Protein AF-A0A564FQS7-F1 (afdb_monomer)

Mean predicted aligned error: 6.63 Å

Structure (mmCIF, N/CA/C/O backbone):
data_AF-A0A564FQS7-F1
#
_entry.id   AF-A0A564FQS7-F1
#
loop_
_atom_site.group_PDB
_atom_site.id
_atom_site.type_symbol
_atom_site.label_atom_id
_atom_site.label_alt_id
_atom_site.label_comp_id
_atom_site.label_asym_id
_atom_si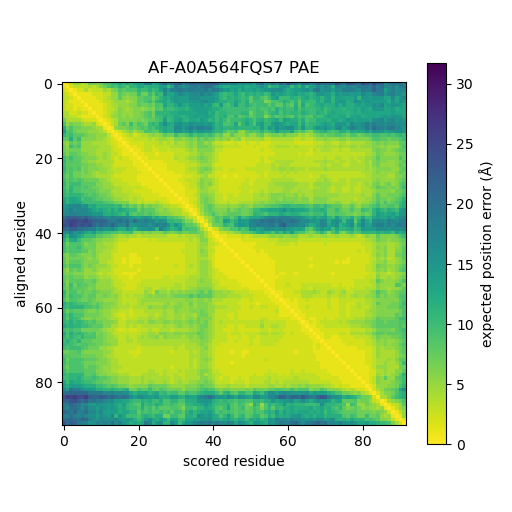te.label_entity_id
_atom_site.label_seq_id
_atom_site.pdbx_PDB_ins_code
_atom_site.Cartn_x
_atom_site.Cartn_y
_atom_site.Cartn_z
_atom_site.occupancy
_atom_site.B_iso_or_equiv
_atom_site.auth_seq_id
_atom_site.auth_comp_id
_atom_site.auth_asym_id
_atom_site.auth_atom_id
_atom_site.pdbx_PDB_model_num
ATOM 1 N N . MET A 1 1 ? -19.539 9.596 21.876 1.00 81.94 1 MET A N 1
ATOM 2 C CA . MET A 1 1 ? -20.512 8.715 21.192 1.00 81.94 1 MET A CA 1
ATOM 3 C C . MET A 1 1 ? -20.286 8.897 19.702 1.00 81.94 1 MET A C 1
ATOM 5 O O . MET A 1 1 ? -20.114 10.034 19.295 1.00 81.94 1 MET A O 1
ATOM 9 N N . TRP A 1 2 ? -20.196 7.816 18.933 1.00 82.94 2 TRP A N 1
ATOM 10 C CA . TRP A 1 2 ? -19.895 7.871 17.498 1.00 82.94 2 TRP A CA 1
ATOM 11 C C . TRP A 1 2 ? -21.043 8.528 16.713 1.00 82.94 2 TRP A C 1
ATOM 13 O O . TRP A 1 2 ? -22.182 8.060 16.808 1.00 82.94 2 TRP A O 1
ATOM 23 N N . THR A 1 3 ? -20.761 9.601 15.969 1.00 93.31 3 THR A N 1
ATOM 24 C CA . THR A 1 3 ? -21.769 10.407 15.254 1.00 93.31 3 THR A CA 1
ATOM 25 C C . THR A 1 3 ? -21.900 10.014 13.779 1.00 93.31 3 THR A C 1
ATOM 27 O O . THR A 1 3 ? -21.055 9.306 13.234 1.00 93.31 3 THR A O 1
ATOM 30 N N . ASP A 1 4 ? -22.952 10.477 13.096 1.00 88.94 4 ASP A N 1
ATOM 31 C CA . ASP A 1 4 ? -23.086 10.275 11.643 1.00 88.94 4 ASP A CA 1
ATOM 32 C C . ASP A 1 4 ? -21.999 11.003 10.840 1.00 88.94 4 ASP A C 1
ATOM 34 O O . ASP A 1 4 ? -21.565 10.499 9.805 1.00 88.94 4 ASP A O 1
ATOM 38 N N . ALA A 1 5 ? -21.486 12.127 11.348 1.00 86.94 5 ALA A N 1
ATOM 39 C CA . ALA A 1 5 ? -20.337 12.807 10.756 1.00 86.94 5 ALA A CA 1
ATOM 40 C C . ALA A 1 5 ? -19.051 11.965 10.877 1.00 86.94 5 ALA A C 1
ATOM 42 O O . ALA A 1 5 ? -18.274 11.886 9.923 1.00 86.94 5 ALA A O 1
ATOM 43 N N . ASP A 1 6 ? -18.858 11.265 12.002 1.00 85.75 6 ASP A N 1
ATOM 44 C CA . ASP A 1 6 ? -17.750 10.313 12.162 1.00 85.75 6 ASP A CA 1
ATOM 45 C C . ASP A 1 6 ? -17.916 9.116 11.209 1.00 85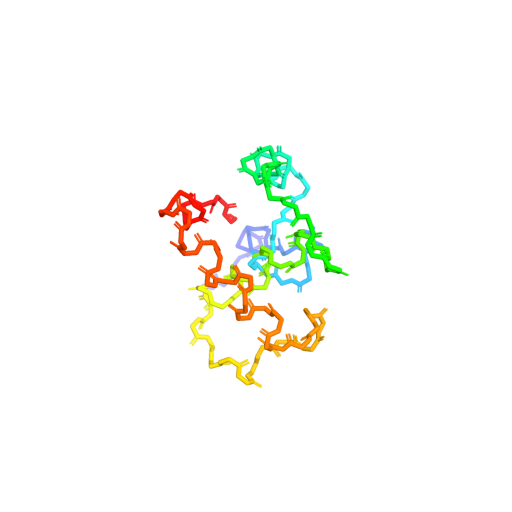.75 6 ASP A C 1
ATOM 47 O O . ASP A 1 6 ? -16.956 8.704 10.561 1.00 85.75 6 ASP A O 1
ATOM 51 N N . ARG A 1 7 ? -19.143 8.590 11.041 1.00 85.31 7 ARG A N 1
ATOM 52 C CA . ARG A 1 7 ? -19.431 7.516 10.062 1.00 85.31 7 ARG A CA 1
ATOM 53 C C . ARG A 1 7 ? -19.079 7.925 8.639 1.00 85.31 7 ARG A C 1
ATOM 55 O O . ARG A 1 7 ? -18.558 7.097 7.904 1.00 85.31 7 ARG A O 1
ATOM 62 N N . GLU A 1 8 ? -19.377 9.161 8.250 1.00 83.06 8 GLU A N 1
ATOM 63 C CA . GLU A 1 8 ? -19.041 9.666 6.917 1.00 83.06 8 GLU A CA 1
ATOM 64 C C . GLU A 1 8 ? -17.529 9.846 6.752 1.00 83.06 8 GLU A C 1
ATOM 66 O O . GLU A 1 8 ? -16.973 9.471 5.723 1.00 83.06 8 GLU A O 1
ATOM 71 N N . THR A 1 9 ? -16.855 10.359 7.784 1.00 79.44 9 THR A N 1
ATOM 72 C CA . THR A 1 9 ? -15.403 10.592 7.769 1.00 79.44 9 THR A CA 1
ATOM 73 C C . THR A 1 9 ? -14.618 9.288 7.631 1.00 79.44 9 THR A C 1
ATOM 75 O O . THR A 1 9 ? -13.664 9.223 6.861 1.00 79.44 9 THR A O 1
ATOM 78 N N . TYR A 1 10 ? -15.037 8.239 8.343 1.00 77.25 10 TYR A N 1
ATOM 79 C CA . TYR A 1 10 ? -14.388 6.925 8.319 1.00 77.25 10 TYR A CA 1
ATOM 80 C C . TYR A 1 10 ? -15.063 5.929 7.364 1.00 77.25 10 TYR A C 1
ATOM 82 O O . TYR A 1 10 ? -14.771 4.733 7.425 1.00 77.25 10 TYR A O 1
ATOM 90 N N . ARG A 1 11 ? -15.967 6.382 6.481 1.00 79.12 11 ARG A N 1
ATOM 91 C CA . ARG A 1 11 ? -16.555 5.509 5.460 1.00 7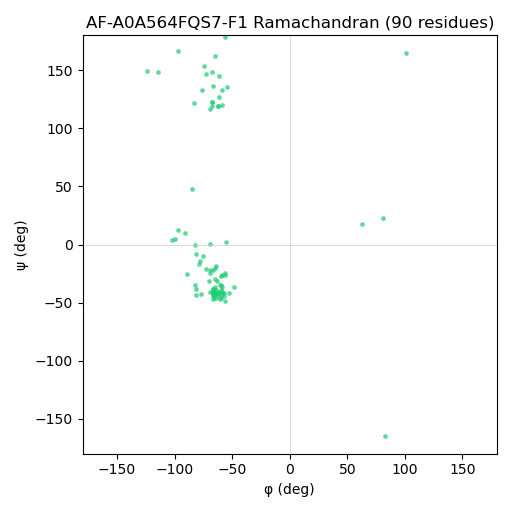9.12 11 ARG A CA 1
ATOM 92 C C . ARG A 1 11 ? -15.470 5.115 4.466 1.00 79.12 11 ARG A C 1
ATOM 94 O O . ARG A 1 11 ? -14.940 5.962 3.748 1.00 79.12 11 ARG A O 1
ATOM 101 N N . ASP A 1 12 ? -15.217 3.817 4.361 1.00 70.06 12 ASP A N 1
ATOM 102 C CA . ASP A 1 12 ? 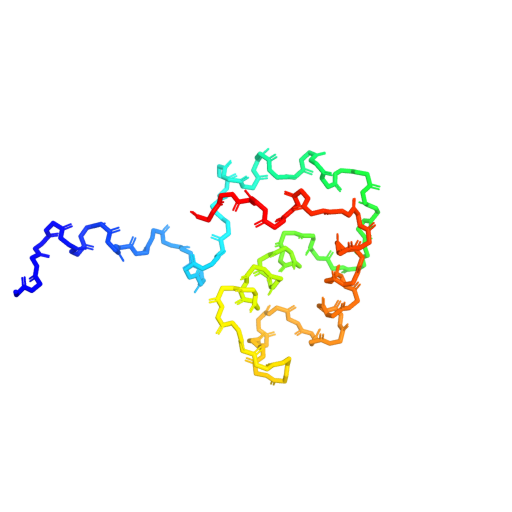-14.370 3.294 3.300 1.00 70.06 12 ASP A CA 1
ATOM 103 C C . ASP A 1 12 ? -15.088 3.430 1.947 1.00 70.06 12 ASP A C 1
ATOM 105 O O . ASP A 1 12 ? -16.166 2.872 1.725 1.00 70.06 12 ASP A O 1
ATOM 109 N N . ARG A 1 13 ? -14.521 4.235 1.044 1.00 74.38 13 ARG A N 1
ATOM 110 C CA . ARG A 1 13 ? -15.107 4.576 -0.263 1.00 74.38 13 ARG A CA 1
ATOM 111 C C . ARG A 1 13 ? -14.775 3.526 -1.325 1.00 74.38 13 ARG A C 1
ATOM 113 O O . ARG A 1 13 ? -14.363 3.867 -2.429 1.00 74.38 13 ARG A O 1
ATOM 120 N N . GLY A 1 14 ? -14.967 2.256 -0.980 1.00 72.31 14 GLY A N 1
ATOM 121 C CA . GLY A 1 14 ? -14.764 1.130 -1.891 1.00 72.31 14 GLY A CA 1
ATOM 122 C C . GLY A 1 14 ? -13.308 0.689 -2.047 1.00 72.31 14 GLY A C 1
ATOM 123 O O . GLY A 1 14 ? -12.987 0.067 -3.059 1.00 72.31 14 GLY A O 1
ATOM 124 N N . ARG A 1 15 ? -12.426 0.989 -1.083 1.00 82.69 15 ARG A N 1
ATOM 125 C CA . ARG A 1 15 ? -11.111 0.338 -1.025 1.00 82.69 15 ARG A CA 1
ATOM 126 C C . ARG A 1 15 ? -11.288 -1.097 -0.516 1.00 82.69 15 ARG A C 1
ATOM 128 O O . ARG A 1 15 ? -12.263 -1.402 0.170 1.00 82.69 15 ARG A O 1
ATOM 135 N N . ARG A 1 16 ? -10.372 -2.002 -0.882 1.00 86.69 16 ARG A N 1
ATOM 136 C CA . ARG A 1 16 ? -10.370 -3.369 -0.329 1.00 86.69 16 ARG A CA 1
ATOM 137 C C . ARG A 1 16 ? -9.800 -3.345 1.084 1.00 86.69 16 ARG A C 1
ATOM 139 O O . ARG A 1 16 ? -10.360 -3.965 1.984 1.00 86.69 16 ARG A O 1
ATOM 146 N N . PHE A 1 17 ? -8.723 -2.588 1.271 1.00 87.50 17 PHE A N 1
ATOM 147 C CA . PHE A 1 17 ? -8.165 -2.274 2.576 1.00 87.50 17 PHE A CA 1
ATOM 148 C C . PHE A 1 17 ? -8.066 -0.757 2.778 1.00 87.50 17 PHE A C 1
ATOM 150 O O . PHE A 1 17 ? -7.774 -0.027 1.828 1.00 87.50 17 PHE A O 1
ATOM 157 N N . PRO A 1 18 ? -8.190 -0.254 4.023 1.00 87.00 18 PRO A N 1
ATOM 158 C CA . PRO A 1 18 ? -8.023 1.172 4.314 1.00 87.00 18 PRO A CA 1
ATOM 159 C C . PRO A 1 18 ? -6.664 1.745 3.874 1.00 87.00 18 PRO A C 1
ATOM 161 O O . PRO A 1 18 ? -6.545 2.943 3.625 1.00 87.00 18 PRO A O 1
ATOM 164 N N . SER A 1 19 ? -5.640 0.890 3.775 1.00 88.56 19 SER A N 1
ATOM 165 C CA . SER A 1 19 ? -4.290 1.234 3.319 1.00 88.56 19 SER A CA 1
ATOM 166 C C . SER A 1 19 ? -4.146 1.380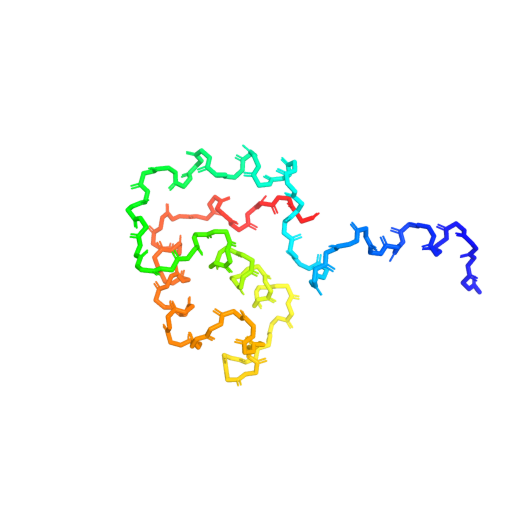 1.804 1.00 88.56 19 SER A C 1
ATOM 168 O O . SER A 1 19 ? -3.112 1.882 1.365 1.00 88.56 19 SER A O 1
ATOM 170 N N . ASP A 1 20 ? -5.119 0.917 1.019 1.00 90.44 20 ASP A N 1
ATOM 171 C CA . ASP A 1 20 ? -5.006 0.897 -0.438 1.00 90.44 20 ASP A CA 1
ATOM 172 C C . ASP A 1 20 ? -5.127 2.301 -1.023 1.00 90.44 20 ASP A C 1
ATOM 174 O O . ASP A 1 20 ? -5.881 3.153 -0.541 1.00 90.44 20 ASP A O 1
ATOM 178 N N . LEU A 1 21 ? -4.409 2.525 -2.121 1.00 88.12 21 LEU A N 1
ATOM 179 C CA . LEU A 1 21 ? -4.471 3.781 -2.850 1.00 88.12 21 LEU A CA 1
ATOM 180 C C . LEU A 1 21 ? -5.753 3.863 -3.680 1.00 88.12 21 LEU A C 1
ATOM 182 O O . LEU A 1 21 ? -6.087 2.963 -4.460 1.00 88.12 21 LEU A O 1
ATOM 186 N N . THR A 1 22 ? -6.427 5.007 -3.587 1.00 88.69 22 THR A N 1
ATOM 187 C CA . THR A 1 22 ? -7.462 5.390 -4.558 1.00 88.69 22 THR A CA 1
ATOM 188 C C . THR A 1 22 ? -6.858 5.604 -5.939 1.00 88.69 22 THR A C 1
ATOM 190 O O . THR A 1 22 ? -5.660 5.849 -6.071 1.00 88.69 22 THR A O 1
ATOM 193 N N . ASP A 1 23 ? -7.692 5.594 -6.978 1.00 88.12 23 ASP A N 1
ATOM 194 C CA . ASP A 1 23 ? -7.237 5.857 -8.349 1.00 88.12 23 ASP A CA 1
ATOM 195 C C . ASP A 1 23 ? -6.571 7.233 -8.490 1.00 88.12 23 ASP A C 1
ATOM 197 O O . ASP A 1 23 ? -5.564 7.372 -9.181 1.00 88.12 23 ASP A O 1
ATOM 201 N N . ALA A 1 24 ? -7.080 8.243 -7.776 1.00 87.19 24 ALA A N 1
ATOM 202 C CA . ALA A 1 24 ? -6.505 9.587 -7.767 1.00 87.19 24 ALA A CA 1
ATOM 203 C C . ALA A 1 24 ? -5.114 9.622 -7.111 1.00 87.19 24 ALA A C 1
ATOM 205 O O . ALA A 1 24 ? -4.191 10.255 -7.627 1.00 87.19 24 ALA A O 1
ATOM 206 N N . GLN A 1 25 ? -4.937 8.915 -5.990 1.00 88.38 25 GLN A N 1
ATOM 207 C CA . GLN A 1 25 ? -3.624 8.787 -5.355 1.00 88.38 25 GLN A CA 1
ATOM 208 C C . GLN A 1 25 ? -2.676 7.982 -6.243 1.00 88.38 25 GLN A C 1
ATOM 210 O O . GLN A 1 25 ? -1.547 8.408 -6.476 1.00 88.38 25 GLN A O 1
ATOM 215 N N . TRP A 1 26 ? -3.150 6.873 -6.813 1.00 88.56 26 TRP A N 1
ATOM 216 C CA . TRP A 1 26 ? -2.378 6.046 -7.734 1.00 88.56 26 TRP A CA 1
ATOM 217 C C . TRP A 1 26 ? -1.877 6.838 -8.943 1.00 88.56 26 TRP A C 1
ATOM 219 O O . TRP A 1 26 ? -0.707 6.721 -9.288 1.00 88.56 26 TRP A O 1
ATOM 229 N N . ALA A 1 27 ? -2.694 7.718 -9.525 1.00 88.50 27 ALA A N 1
ATOM 230 C CA . ALA A 1 27 ? -2.277 8.586 -10.628 1.00 88.50 27 ALA A CA 1
ATOM 231 C C . ALA A 1 27 ? -1.087 9.503 -10.273 1.00 88.50 27 ALA A C 1
ATOM 233 O O . ALA A 1 27 ? -0.314 9.875 -11.152 1.00 88.50 27 ALA A O 1
ATOM 234 N N . THR A 1 28 ? -0.910 9.835 -8.990 1.00 87.44 28 THR A N 1
ATOM 235 C CA . THR A 1 28 ? 0.241 10.613 -8.497 1.00 87.44 28 THR A CA 1
ATOM 236 C C . THR A 1 28 ? 1.472 9.731 -8.263 1.00 87.44 28 THR A C 1
ATOM 238 O O . THR A 1 28 ? 2.601 10.163 -8.481 1.00 87.44 28 THR A O 1
ATOM 241 N N . VAL A 1 29 ? 1.262 8.486 -7.825 1.00 84.69 29 VAL A N 1
ATOM 242 C CA . VAL A 1 29 ? 2.330 7.534 -7.479 1.00 84.69 29 VAL A CA 1
ATOM 243 C C . VAL A 1 29 ? 2.904 6.836 -8.706 1.00 84.69 29 VAL A C 1
ATOM 245 O O . VAL A 1 29 ? 4.120 6.700 -8.821 1.00 84.69 29 VAL A O 1
ATOM 248 N N . ALA A 1 30 ? 2.045 6.398 -9.626 1.00 85.94 30 ALA A N 1
ATOM 249 C CA . ALA A 1 30 ? 2.423 5.581 -10.772 1.00 85.94 30 ALA A CA 1
ATOM 250 C C . ALA A 1 30 ? 3.568 6.186 -11.610 1.00 85.94 30 ALA A C 1
ATOM 252 O O . ALA A 1 30 ? 4.495 5.445 -11.936 1.00 85.94 30 ALA A O 1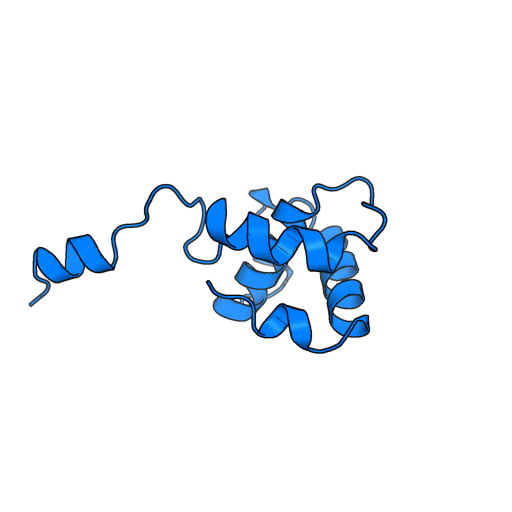
ATOM 253 N N . PRO A 1 31 ? 3.608 7.507 -11.897 1.00 85.06 31 PRO A N 1
ATOM 254 C CA . PRO A 1 31 ? 4.718 8.114 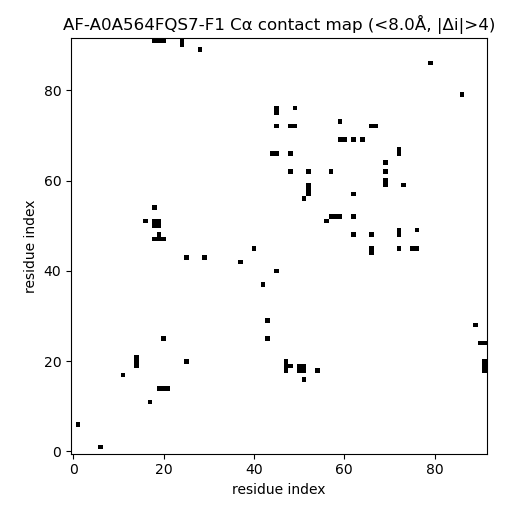-12.633 1.00 85.06 31 PRO A CA 1
ATOM 255 C C . PRO A 1 31 ? 6.069 8.024 -11.911 1.00 85.06 31 PRO A C 1
ATOM 257 O O . PRO A 1 31 ? 7.102 7.913 -12.565 1.00 85.06 31 PRO A O 1
ATOM 260 N N . LEU A 1 32 ? 6.083 8.036 -10.572 1.00 81.38 32 LEU A N 1
ATOM 261 C CA . LEU A 1 32 ? 7.314 7.903 -9.777 1.00 81.38 32 LEU A CA 1
ATOM 262 C C . LEU A 1 32 ? 7.905 6.495 -9.871 1.00 81.38 32 LEU A C 1
ATOM 264 O O . LEU A 1 32 ? 9.102 6.304 -9.673 1.00 81.38 32 LEU A O 1
ATOM 268 N N . LEU A 1 33 ? 7.053 5.518 -10.176 1.00 78.12 33 LEU A N 1
ATOM 269 C CA . LEU A 1 33 ? 7.423 4.120 -10.321 1.00 78.12 33 LEU A CA 1
ATOM 270 C C . LEU A 1 33 ? 7.541 3.696 -11.791 1.00 78.12 33 LEU A C 1
ATOM 272 O O . LEU A 1 33 ? 7.810 2.532 -12.057 1.00 78.12 33 LEU A O 1
ATOM 276 N N . ALA A 1 34 ? 7.387 4.621 -12.745 1.00 73.62 34 ALA A N 1
ATOM 277 C CA . ALA A 1 34 ? 7.421 4.323 -14.178 1.00 73.62 34 ALA A CA 1
ATOM 278 C C . ALA A 1 34 ? 8.788 3.812 -14.670 1.00 73.62 34 ALA A C 1
ATOM 280 O O . ALA A 1 34 ? 8.870 3.194 -15.727 1.00 73.62 34 ALA A O 1
ATOM 281 N N . SER A 1 35 ? 9.860 4.065 -13.915 1.00 70.62 35 SER A N 1
ATOM 282 C CA . SER A 1 35 ? 11.197 3.526 -14.182 1.00 70.62 35 SER A CA 1
ATOM 283 C C . SER A 1 35 ? 11.390 2.092 -13.681 1.00 70.62 35 SER A C 1
ATOM 285 O O . SER A 1 35 ? 12.416 1.483 -13.985 1.00 70.62 35 SER A O 1
ATOM 287 N N . TYR A 1 36 ? 10.434 1.540 -12.925 1.00 70.38 36 TYR A N 1
ATOM 288 C CA . TYR A 1 36 ? 10.459 0.134 -12.554 1.00 70.38 36 TYR A CA 1
ATOM 289 C C . TYR A 1 36 ? 9.876 -0.716 -13.660 1.00 70.38 36 TYR A C 1
ATOM 291 O O . TYR A 1 36 ? 8.704 -0.597 -14.010 1.00 70.38 36 TYR A O 1
ATOM 299 N N . ASP A 1 37 ? 10.698 -1.642 -14.133 1.00 64.88 37 ASP A N 1
ATOM 300 C CA . ASP A 1 37 ? 10.221 -2.739 -14.951 1.00 64.88 37 ASP A CA 1
ATOM 301 C C . ASP A 1 37 ? 9.236 -3.573 -14.110 1.00 64.88 37 ASP A C 1
ATOM 303 O O . ASP A 1 37 ? 9.622 -4.061 -13.029 1.00 64.88 37 ASP A O 1
ATOM 307 N N . PRO A 1 38 ? 7.960 -3.694 -14.520 1.00 61.78 38 PRO A N 1
ATOM 308 C CA . PRO A 1 38 ? 7.041 -4.571 -13.830 1.00 61.78 38 PRO A CA 1
ATOM 309 C C . PRO A 1 38 ? 7.614 -5.990 -13.884 1.00 61.78 38 PRO A C 1
ATOM 311 O O . PRO A 1 38 ? 7.800 -6.579 -14.947 1.00 61.78 38 PRO A O 1
ATOM 314 N N . LEU A 1 39 ? 7.873 -6.582 -12.713 1.00 59.22 39 LEU A N 1
ATOM 315 C CA . LEU A 1 39 ? 7.904 -8.044 -12.622 1.00 59.22 39 LEU A CA 1
ATOM 316 C C . LEU A 1 39 ? 6.552 -8.598 -13.120 1.00 59.22 39 LEU A C 1
ATOM 318 O O . LEU A 1 39 ? 5.611 -7.862 -13.400 1.00 59.22 39 LEU A O 1
ATOM 322 N N . THR A 1 40 ? 6.398 -9.917 -13.141 1.00 64.75 40 THR A N 1
ATOM 323 C CA . THR A 1 40 ? 5.140 -10.620 -13.462 1.00 64.75 40 THR A CA 1
ATOM 324 C C . THR A 1 40 ? 3.908 -10.232 -12.614 1.00 64.75 40 THR A C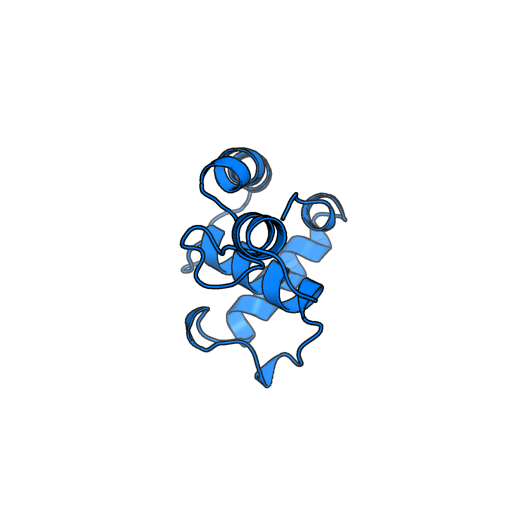 1
ATOM 326 O O . THR A 1 40 ? 2.849 -10.824 -12.800 1.00 64.75 40 THR A O 1
ATOM 329 N N . ALA A 1 41 ? 4.019 -9.278 -11.683 1.00 71.19 41 ALA A N 1
ATOM 330 C CA . ALA A 1 41 ? 2.974 -8.849 -10.760 1.00 71.19 41 ALA A CA 1
ATOM 331 C C . ALA A 1 41 ? 2.529 -7.402 -11.029 1.00 71.19 41 ALA A C 1
ATOM 333 O O . ALA A 1 41 ? 3.333 -6.556 -11.420 1.00 71.19 41 ALA A O 1
ATOM 334 N N . ASP A 1 42 ? 1.254 -7.118 -10.754 1.00 86.50 42 ASP A N 1
ATOM 335 C CA . ASP A 1 42 ? 0.686 -5.772 -10.840 1.00 86.50 42 ASP A CA 1
ATOM 336 C C . ASP A 1 42 ? 1.374 -4.829 -9.839 1.00 86.50 42 ASP A C 1
ATOM 338 O O . ASP A 1 42 ? 1.335 -5.036 -8.622 1.00 86.50 42 ASP A O 1
ATOM 342 N N . LEU A 1 43 ? 2.0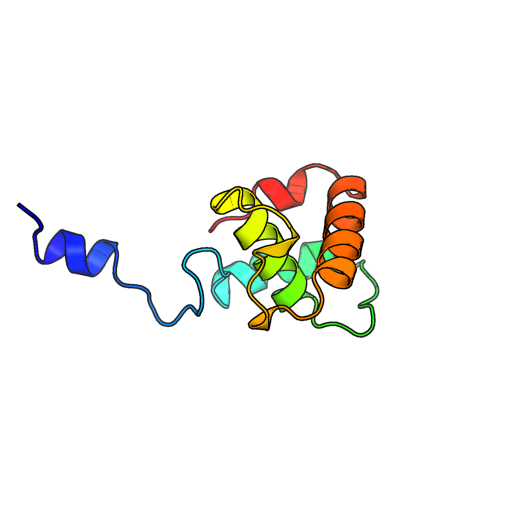07 -3.777 -10.360 1.00 86.62 43 LEU A N 1
ATOM 343 C CA . LEU A 1 43 ? 2.751 -2.799 -9.574 1.00 86.62 43 LEU A CA 1
ATOM 344 C C . LEU A 1 43 ? 1.866 -2.091 -8.538 1.00 86.62 43 LEU A C 1
ATOM 346 O O . LEU A 1 43 ? 2.337 -1.806 -7.437 1.00 86.62 43 LEU A O 1
ATOM 350 N N . ARG A 1 44 ? 0.590 -1.835 -8.856 1.00 89.25 44 ARG A N 1
ATOM 351 C CA . ARG A 1 44 ? -0.349 -1.203 -7.921 1.00 89.25 44 ARG A CA 1
ATOM 352 C C . ARG A 1 44 ? -0.617 -2.101 -6.728 1.00 89.25 44 ARG A C 1
ATOM 354 O O . ARG A 1 44 ? -0.543 -1.635 -5.593 1.00 89.25 44 ARG A O 1
ATOM 361 N N . GLU A 1 45 ? -0.860 -3.383 -6.974 1.00 90.62 45 GLU A N 1
ATOM 362 C CA . GLU A 1 45 ? -1.098 -4.353 -5.904 1.00 90.62 45 GLU A CA 1
ATOM 363 C C . GLU A 1 45 ? 0.145 -4.529 -5.028 1.00 90.62 45 GLU A C 1
ATOM 365 O O . GLU A 1 45 ? 0.027 -4.625 -3.809 1.00 90.62 45 GLU A O 1
ATOM 370 N N . MET A 1 46 ? 1.347 -4.488 -5.609 1.00 90.44 46 MET A N 1
ATOM 371 C CA . MET A 1 46 ? 2.589 -4.559 -4.830 1.00 90.44 46 MET A CA 1
ATOM 372 C C . MET A 1 46 ? 2.789 -3.328 -3.943 1.00 90.44 46 MET A C 1
ATOM 374 O O . MET A 1 46 ? 3.234 -3.456 -2.800 1.00 90.44 46 MET A O 1
ATOM 378 N N . VAL A 1 47 ? 2.425 -2.139 -4.431 1.00 90.25 47 VAL A N 1
ATOM 379 C CA . VAL A 1 47 ? 2.441 -0.912 -3.624 1.00 90.25 47 VAL A CA 1
ATOM 380 C C . VAL A 1 47 ? 1.392 -0.979 -2.514 1.00 90.25 47 VAL A C 1
ATOM 382 O O . VAL A 1 47 ? 1.734 -0.720 -1.361 1.00 90.25 47 VAL A O 1
ATOM 385 N N . ASN A 1 48 ? 0.158 -1.390 -2.820 1.00 92.25 48 ASN A N 1
ATOM 386 C CA . ASN A 1 48 ? -0.903 -1.579 -1.825 1.00 92.25 48 ASN A CA 1
ATOM 387 C C . ASN A 1 48 ? -0.481 -2.579 -0.735 1.00 92.25 48 ASN A C 1
ATOM 389 O O . ASN A 1 48 ? -0.620 -2.289 0.452 1.00 92.25 48 ASN A O 1
ATOM 393 N N . ALA A 1 49 ? 0.134 -3.703 -1.112 1.00 92.62 49 ALA A N 1
ATOM 394 C CA . ALA A 1 49 ? 0.643 -4.703 -0.174 1.00 92.62 49 ALA A CA 1
ATOM 395 C C . ALA A 1 49 ? 1.749 -4.143 0.741 1.00 92.62 49 ALA A C 1
ATOM 397 O O . ALA A 1 49 ? 1.757 -4.386 1.951 1.00 92.62 49 ALA A O 1
ATOM 398 N N . CYS A 1 50 ? 2.672 -3.351 0.184 1.00 90.75 50 CYS A N 1
ATOM 399 C CA . CYS A 1 50 ? 3.715 -2.681 0.961 1.00 90.75 50 CYS A CA 1
ATOM 400 C C . CYS A 1 50 ? 3.129 -1.644 1.929 1.00 90.75 50 CYS A C 1
ATOM 402 O O . CYS A 1 50 ? 3.551 -1.575 3.084 1.00 90.75 50 CYS A O 1
ATOM 404 N N . LEU A 1 51 ? 2.144 -0.858 1.486 1.00 90.50 51 LEU A N 1
ATOM 405 C CA . LEU A 1 51 ? 1.443 0.106 2.335 1.00 90.50 51 LEU A CA 1
ATOM 406 C C . LEU A 1 51 ? 0.667 -0.596 3.449 1.00 90.50 51 LEU A C 1
ATOM 408 O O . LEU A 1 51 ? 0.736 -0.161 4.597 1.00 90.50 51 LEU A O 1
ATOM 412 N N . TYR A 1 52 ? -0.004 -1.706 3.143 1.00 92.44 52 TYR A N 1
ATOM 413 C CA . TYR A 1 52 ? -0.689 -2.527 4.134 1.00 92.44 52 TYR A CA 1
ATOM 414 C C . TYR A 1 52 ? 0.274 -2.971 5.240 1.00 92.44 52 TYR A C 1
ATOM 416 O O . TYR A 1 52 ? -0.009 -2.770 6.422 1.00 92.44 52 TYR A O 1
ATOM 424 N N . LEU A 1 53 ? 1.449 -3.499 4.879 1.00 91.81 53 LEU A N 1
ATOM 425 C CA . LEU A 1 53 ? 2.478 -3.910 5.840 1.00 91.81 53 LEU A CA 1
ATOM 426 C C . LEU A 1 53 ? 2.974 -2.750 6.707 1.00 91.81 53 LEU A C 1
ATOM 428 O O . LEU A 1 53 ? 3.052 -2.887 7.924 1.00 91.81 53 LEU A O 1
ATOM 432 N N . GLU A 1 54 ? 3.289 -1.601 6.108 1.00 89.88 54 GLU A N 1
ATOM 433 C CA . GLU A 1 54 ? 3.818 -0.448 6.849 1.00 89.88 54 GLU A CA 1
ATOM 434 C C . GLU A 1 54 ? 2.760 0.204 7.759 1.00 89.88 54 GLU A C 1
ATOM 436 O O . GLU A 1 54 ? 3.104 0.718 8.821 1.00 89.88 54 GLU A O 1
ATOM 441 N N . LYS A 1 55 ? 1.474 0.176 7.380 1.00 89.38 55 LYS A N 1
ATOM 442 C CA . LYS A 1 55 ? 0.378 0.750 8.181 1.00 89.38 55 LYS A CA 1
ATOM 443 C C . LYS A 1 55 ? -0.090 -0.175 9.299 1.00 89.38 55 LYS A C 1
ATOM 445 O O . LYS A 1 55 ? -0.423 0.304 10.379 1.00 89.38 55 LYS A O 1
ATOM 450 N N . THR A 1 56 ? -0.136 -1.480 9.044 1.00 90.44 56 THR A N 1
ATOM 451 C CA . THR A 1 56 ? -0.612 -2.468 10.026 1.00 90.44 56 THR A CA 1
ATOM 452 C C . THR A 1 56 ? 0.501 -2.993 10.927 1.00 90.44 56 THR A C 1
ATOM 454 O O . THR A 1 56 ? 0.218 -3.465 12.025 1.00 90.44 56 THR A O 1
ATOM 457 N N . GLY A 1 57 ? 1.757 -2.955 10.470 1.00 90.19 57 GLY A N 1
ATOM 458 C CA . GLY A 1 57 ? 2.884 -3.593 11.151 1.00 90.19 57 GLY A CA 1
ATOM 459 C C . GLY A 1 57 ? 2.748 -5.115 11.250 1.00 90.19 57 GLY A C 1
ATOM 460 O O . GLY A 1 57 ? 3.393 -5.730 12.101 1.00 90.19 57 GLY A O 1
ATOM 461 N N . CYS A 1 58 ? 1.883 -5.733 10.437 1.00 90.00 58 CYS A N 1
ATOM 462 C CA . CYS A 1 58 ? 1.620 -7.160 10.552 1.00 90.00 58 CYS A CA 1
ATOM 463 C C . CYS A 1 58 ? 2.857 -7.997 10.165 1.00 90.00 58 CYS A C 1
ATOM 465 O O . CYS A 1 58 ? 3.648 -7.601 9.303 1.00 90.00 58 CYS A O 1
ATOM 467 N N . PRO A 1 59 ? 3.051 -9.177 10.783 1.00 93.00 59 PRO A N 1
ATOM 468 C CA . PRO A 1 59 ? 4.113 -10.083 10.369 1.00 93.00 59 PRO A CA 1
ATOM 469 C C . PRO A 1 59 ? 3.913 -10.538 8.918 1.00 93.00 59 PRO A C 1
ATOM 471 O O . PRO A 1 59 ? 2.795 -10.823 8.506 1.00 93.00 59 PRO A O 1
ATOM 474 N N . TRP A 1 60 ? 5.001 -10.731 8.171 1.00 91.19 60 TRP A N 1
ATOM 475 C CA . TRP A 1 60 ? 4.977 -11.127 6.751 1.00 91.19 60 TRP A CA 1
ATOM 476 C C . TRP A 1 60 ? 4.064 -12.312 6.407 1.00 91.19 60 TRP A C 1
ATOM 478 O O . TRP A 1 60 ? 3.432 -12.324 5.357 1.00 91.19 60 TRP A O 1
ATOM 488 N N . ARG A 1 61 ? 3.973 -13.312 7.293 1.00 91.19 61 ARG A N 1
ATOM 489 C CA . ARG A 1 61 ? 3.129 -14.505 7.087 1.00 91.19 61 ARG A CA 1
ATOM 490 C C . ARG A 1 61 ? 1.630 -14.260 7.291 1.00 91.19 61 ARG A C 1
ATOM 492 O O . ARG A 1 61 ? 0.843 -15.146 6.994 1.00 91.19 61 ARG A O 1
ATOM 499 N N . TYR A 1 62 ? 1.258 -13.097 7.817 1.00 91.75 62 TYR A N 1
ATOM 500 C CA . TYR A 1 62 ? -0.124 -12.662 8.033 1.00 91.75 62 TYR A CA 1
ATOM 501 C C . TYR A 1 62 ? -0.601 -11.714 6.931 1.00 91.75 62 TYR A C 1
ATOM 503 O O . TYR A 1 62 ? -1.700 -11.168 7.023 1.00 91.75 62 TYR A O 1
ATOM 511 N N . LEU A 1 63 ? 0.219 -11.496 5.900 1.00 92.50 63 LEU A N 1
ATOM 512 C CA . LEU A 1 63 ? -0.188 -10.715 4.748 1.00 92.50 63 LEU A CA 1
ATOM 513 C C . LEU A 1 63 ? -1.425 -11.362 4.094 1.00 92.50 63 LEU A C 1
ATOM 515 O O . LEU A 1 63 ? -1.416 -12.580 3.885 1.00 92.50 63 LEU A O 1
ATOM 519 N N . PRO A 1 64 ? -2.468 -10.581 3.758 1.00 92.00 64 PRO A N 1
ATOM 520 C CA . PRO A 1 64 ? -3.628 -11.096 3.049 1.00 92.00 64 PRO A CA 1
ATOM 521 C C . PRO A 1 64 ? -3.228 -11.811 1.759 1.00 92.00 64 PRO A C 1
ATOM 523 O O . PRO A 1 64 ? -2.418 -11.308 0.977 1.00 92.00 64 PRO A O 1
ATOM 526 N N . THR A 1 65 ? -3.827 -12.976 1.522 1.00 86.81 65 THR A N 1
ATOM 527 C CA . THR A 1 65 ? -3.569 -13.796 0.330 1.00 86.81 65 THR A CA 1
ATOM 528 C C . THR A 1 65 ? -3.991 -13.112 -0.967 1.00 86.81 65 THR A C 1
ATOM 530 O O . THR A 1 65 ? -3.503 -13.485 -2.031 1.00 86.81 65 THR A O 1
ATOM 533 N N . ASP A 1 66 ? -4.855 -12.097 -0.885 1.00 89.25 66 ASP A N 1
ATOM 534 C CA . ASP A 1 66 ? -5.291 -11.271 -2.013 1.00 89.25 66 ASP A CA 1
ATOM 535 C C . ASP A 1 66 ? -4.132 -10.544 -2.712 1.00 89.25 66 ASP A C 1
ATOM 537 O O . ASP A 1 66 ? -4.205 -10.299 -3.911 1.00 89.25 66 ASP A O 1
ATOM 541 N N . PHE A 1 67 ? -3.040 -10.250 -1.994 1.00 88.38 67 PHE A N 1
ATOM 542 C CA . PHE A 1 67 ? -1.832 -9.638 -2.563 1.00 88.38 67 PHE A CA 1
ATOM 543 C C . PHE A 1 67 ? -0.889 -10.649 -3.234 1.00 88.38 67 PHE A C 1
ATOM 545 O O . PHE A 1 67 ? 0.167 -10.280 -3.749 1.00 88.38 67 PHE A O 1
ATOM 552 N N . GLY A 1 68 ? -1.248 -11.934 -3.229 1.00 87.44 68 GLY A N 1
ATOM 553 C CA . GLY A 1 68 ? -0.414 -13.017 -3.729 1.00 87.44 68 GLY A CA 1
ATOM 554 C C . GLY A 1 68 ? 0.633 -13.501 -2.715 1.00 87.44 68 GLY A C 1
ATOM 555 O O . GLY A 1 68 ? 0.525 -13.250 -1.511 1.00 87.44 68 GLY A O 1
ATOM 556 N N . PRO A 1 69 ? 1.647 -14.257 -3.173 1.00 90.12 69 PRO A N 1
ATOM 557 C CA . PRO A 1 69 ? 2.654 -14.831 -2.291 1.00 90.12 69 PRO A CA 1
ATOM 558 C C . PRO A 1 69 ? 3.446 -13.749 -1.549 1.00 90.12 69 PRO A C 1
ATOM 560 O O . PRO A 1 69 ? 4.063 -12.874 -2.159 1.00 90.12 69 PRO A O 1
ATOM 563 N N . TRP A 1 70 ? 3.505 -13.856 -0.220 1.00 91.00 70 TRP A N 1
ATOM 564 C CA . TRP A 1 70 ? 4.234 -12.913 0.637 1.00 91.00 70 TRP A CA 1
ATOM 565 C C . TRP A 1 70 ? 5.721 -12.773 0.258 1.00 91.00 70 TRP A C 1
ATOM 567 O O . TRP A 1 70 ? 6.327 -11.731 0.494 1.00 91.00 70 TRP A O 1
ATOM 577 N N . GLU A 1 71 ? 6.317 -13.800 -0.356 1.00 91.50 71 GLU A N 1
ATOM 578 C CA . GLU A 1 71 ? 7.698 -13.766 -0.845 1.00 91.50 71 GLU A CA 1
ATOM 579 C C . GLU A 1 71 ? 7.877 -12.789 -2.008 1.00 91.50 71 GLU A C 1
ATOM 581 O O . GLU A 1 71 ? 8.860 -12.050 -2.032 1.00 91.50 71 GLU A O 1
ATOM 586 N N . THR A 1 72 ? 6.905 -12.741 -2.925 1.00 90.12 72 THR A N 1
ATOM 587 C CA . THR A 1 72 ? 6.868 -11.782 -4.034 1.00 90.12 72 THR A CA 1
ATOM 588 C C . THR A 1 72 ? 6.744 -10.364 -3.494 1.00 90.12 72 THR A C 1
ATOM 590 O O . THR A 1 72 ? 7.509 -9.484 -3.890 1.00 90.12 72 THR A O 1
ATOM 593 N N . VAL A 1 73 ? 5.844 -10.155 -2.530 1.00 91.12 73 VAL A N 1
ATOM 594 C CA . VAL A 1 73 ? 5.651 -8.851 -1.881 1.00 91.12 73 VAL A CA 1
ATOM 595 C C . VAL A 1 73 ? 6.914 -8.406 -1.149 1.00 91.12 73 VAL A C 1
ATOM 597 O O . VAL A 1 73 ? 7.311 -7.251 -1.268 1.00 91.12 73 VAL A O 1
ATOM 600 N N . ARG A 1 74 ? 7.608 -9.318 -0.459 1.00 91.56 74 ARG A N 1
ATOM 601 C CA . ARG A 1 74 ? 8.901 -9.034 0.178 1.00 91.56 74 ARG A CA 1
ATOM 602 C C . ARG A 1 74 ? 9.956 -8.590 -0.841 1.00 91.56 74 ARG A C 1
ATOM 604 O O . ARG A 1 74 ? 10.616 -7.584 -0.615 1.00 91.56 74 ARG A O 1
ATOM 611 N N . THR A 1 75 ? 10.086 -9.280 -1.977 1.00 90.25 75 THR A N 1
ATOM 612 C CA . THR A 1 75 ? 11.026 -8.875 -3.040 1.00 90.25 75 THR A CA 1
ATOM 613 C C . THR A 1 75 ? 10.731 -7.468 -3.560 1.00 90.25 75 THR A C 1
ATOM 615 O O . THR A 1 75 ? 11.655 -6.682 -3.772 1.00 90.25 75 THR A O 1
ATOM 618 N N . TRP A 1 76 ? 9.457 -7.130 -3.752 1.00 87.62 76 TRP A N 1
ATOM 619 C CA . TRP A 1 76 ? 9.051 -5.784 -4.155 1.00 87.62 76 TRP A CA 1
ATOM 620 C C . TRP A 1 76 ? 9.316 -4.738 -3.073 1.00 87.62 76 TRP A C 1
ATOM 622 O O . TRP A 1 76 ? 9.844 -3.668 -3.371 1.00 87.62 76 TRP A O 1
ATOM 632 N N . HIS A 1 77 ? 9.025 -5.060 -1.816 1.00 88.88 77 HIS A N 1
ATOM 633 C CA . HIS A 1 77 ? 9.285 -4.179 -0.682 1.00 88.88 77 HIS A CA 1
ATOM 634 C C . HIS A 1 77 ? 10.769 -3.834 -0.546 1.00 88.88 77 HIS A C 1
ATOM 636 O O . HIS A 1 77 ? 11.114 -2.662 -0.388 1.00 88.88 77 HIS A O 1
ATOM 642 N N . ASP A 1 78 ? 11.655 -4.818 -0.700 1.00 88.75 78 ASP A N 1
ATOM 643 C CA . ASP A 1 78 ? 13.104 -4.602 -0.683 1.00 88.75 78 ASP A CA 1
ATOM 644 C C . ASP A 1 78 ? 13.563 -3.716 -1.856 1.00 88.75 78 ASP A C 1
ATOM 646 O O . ASP A 1 78 ? 14.384 -2.813 -1.670 1.00 88.75 78 ASP A O 1
ATOM 650 N N . ARG A 1 79 ? 12.986 -3.898 -3.055 1.00 85.25 79 ARG A N 1
ATOM 651 C CA . ARG A 1 79 ? 13.248 -3.029 -4.220 1.00 85.25 79 ARG A CA 1
ATOM 652 C C . ARG A 1 79 ? 12.824 -1.586 -3.975 1.00 85.25 79 ARG A C 1
ATOM 654 O O . ARG A 1 79 ? 13.577 -0.672 -4.308 1.00 85.25 79 ARG A O 1
ATOM 661 N N . PHE A 1 80 ? 11.652 -1.375 -3.380 1.00 81.50 80 PHE A N 1
ATOM 662 C CA . PHE A 1 80 ? 11.193 -0.033 -3.036 1.00 81.50 80 PHE A CA 1
ATOM 663 C C . PHE A 1 80 ? 12.086 0.593 -1.962 1.00 81.50 80 PHE A C 1
ATOM 665 O O . PHE A 1 80 ? 12.452 1.762 -2.063 1.00 81.50 80 PHE A O 1
ATOM 672 N N . ARG A 1 81 ? 12.516 -0.170 -0.949 1.00 82.44 81 ARG A N 1
ATOM 673 C CA . ARG A 1 81 ? 13.472 0.316 0.063 1.00 82.44 81 ARG A CA 1
ATOM 674 C C . ARG A 1 81 ? 14.802 0.756 -0.547 1.00 82.44 81 ARG A C 1
ATOM 676 O O . ARG A 1 81 ? 15.332 1.783 -0.130 1.00 82.44 81 ARG A O 1
ATOM 683 N N . ALA A 1 82 ? 15.301 0.034 -1.547 1.00 82.31 82 ALA A N 1
ATOM 684 C CA . ALA A 1 82 ? 16.524 0.397 -2.259 1.00 82.31 82 ALA A CA 1
ATOM 685 C C . ALA A 1 82 ? 16.396 1.693 -3.088 1.00 82.31 82 ALA A C 1
ATOM 687 O O . ALA A 1 82 ? 17.406 2.339 -3.350 1.00 82.31 82 ALA A O 1
ATOM 688 N N . MET A 1 83 ? 15.178 2.112 -3.460 1.00 70.75 83 MET A N 1
ATOM 689 C CA . MET A 1 83 ? 14.936 3.365 -4.195 1.00 70.75 83 MET A CA 1
ATOM 690 C C . MET A 1 83 ? 15.191 4.635 -3.380 1.00 70.75 83 MET A C 1
ATOM 692 O O . MET A 1 83 ? 15.360 5.714 -3.944 1.00 70.75 83 MET A O 1
ATOM 696 N N . GLY A 1 84 ? 15.150 4.525 -2.052 1.00 64.38 84 GLY A N 1
ATOM 697 C CA . GLY A 1 84 ? 15.080 5.667 -1.148 1.00 64.38 84 GLY A CA 1
ATOM 698 C C . GLY A 1 84 ? 13.665 5.929 -0.620 1.00 64.38 84 GLY A C 1
ATOM 699 O O . GLY A 1 84 ? 12.663 5.406 -1.103 1.00 64.38 84 GLY A O 1
ATOM 700 N N . SER A 1 85 ? 13.583 6.740 0.434 1.00 57.94 85 SER A N 1
ATOM 701 C CA . SER A 1 85 ? 12.411 6.915 1.307 1.00 57.94 85 SER A CA 1
ATOM 702 C C . SER A 1 85 ? 11.197 7.621 0.682 1.00 57.94 85 SER A C 1
ATOM 704 O O . SER A 1 85 ? 10.185 7.775 1.363 1.00 57.94 85 SER A O 1
ATOM 706 N N . GLY A 1 86 ? 11.250 8.018 -0.594 1.00 61.53 86 GLY A N 1
ATOM 707 C CA . GLY A 1 86 ? 10.185 8.786 -1.253 1.00 61.53 86 GLY A CA 1
ATOM 708 C C . GLY A 1 86 ? 8.826 8.075 -1.292 1.00 61.53 86 GLY A C 1
ATOM 709 O O . GLY A 1 86 ? 7.795 8.718 -1.114 1.00 61.53 86 GLY A O 1
ATOM 710 N N . TRP A 1 87 ? 8.807 6.744 -1.428 1.00 64.50 87 TRP A N 1
ATOM 711 C CA . TRP A 1 87 ? 7.561 5.964 -1.476 1.00 64.50 87 TRP A CA 1
ATOM 712 C C . TRP A 1 87 ? 6.921 5.729 -0.092 1.00 64.50 87 TRP A C 1
ATOM 714 O O . TRP A 1 87 ? 5.742 5.397 -0.003 1.00 64.50 87 TRP A O 1
ATOM 724 N N . ARG A 1 88 ? 7.660 5.921 1.013 1.00 63.28 88 ARG A N 1
ATOM 725 C CA . ARG A 1 88 ? 7.090 5.841 2.376 1.00 63.28 88 ARG A CA 1
ATOM 726 C C . ARG A 1 88 ? 6.215 7.049 2.713 1.00 63.28 88 ARG A C 1
ATOM 728 O O . ARG A 1 88 ? 5.375 6.959 3.603 1.00 63.28 88 ARG A O 1
ATOM 735 N N . SER A 1 89 ? 6.407 8.157 2.000 1.00 64.94 89 SER A N 1
ATOM 736 C CA . SER A 1 89 ? 5.676 9.415 2.186 1.00 64.94 89 SER A CA 1
ATOM 737 C C . SER A 1 89 ? 4.420 9.519 1.315 1.00 64.94 89 SER A C 1
ATOM 739 O O . SER A 1 89 ? 3.848 10.602 1.204 1.00 64.94 89 SER A O 1
ATOM 741 N N . LEU A 1 90 ? 3.999 8.430 0.661 1.00 64.50 90 LEU A N 1
ATOM 742 C CA . LEU A 1 90 ? 2.838 8.456 -0.223 1.00 64.50 90 LEU A CA 1
ATOM 743 C C . LEU A 1 90 ? 1.544 8.715 0.568 1.00 64.50 90 LEU A C 1
ATOM 745 O O . LEU A 1 90 ? 1.354 8.129 1.640 1.00 64.50 90 LEU A O 1
ATOM 749 N N . PRO A 1 91 ? 0.652 9.586 0.060 1.00 55.09 91 PRO A N 1
ATOM 750 C CA . PRO A 1 91 ? -0.609 9.878 0.724 1.00 55.09 91 PRO A CA 1
ATOM 751 C C . PRO A 1 91 ? -1.510 8.636 0.700 1.00 55.09 91 PRO A C 1
ATOM 753 O O . PRO A 1 91 ? -1.824 8.119 -0.371 1.00 55.09 91 PRO A O 1
ATOM 756 N N . CYS A 1 92 ? -1.916 8.179 1.886 1.00 50.00 92 CYS A N 1
ATOM 757 C CA . CYS A 1 92 ? -2.948 7.159 2.105 1.00 50.00 92 CYS A CA 1
ATOM 758 C C . CYS A 1 92 ? -4.338 7.794 2.200 1.00 50.00 92 CYS A C 1
ATOM 760 O O . CYS A 1 92 ? -4.433 8.890 2.789 1.00 50.00 92 CYS A O 1
#

Sequence (92 aa):
MWTDADRETYRDRGRRFPSDLTDAQWATVAPLLASYDPLTADLREMVNACLYLEKTGCPWRYLPTDFGPWETVRTWHDRFRAMGSGWRSLPC

Solvent-accessible surface area (backbone atoms only — not comparable to full-atom values): 5832 Å² total; per-residue (Å²): 131,93,46,74,68,53,51,61,72,70,50,78,87,78,60,95,44,90,49,38,64,50,73,74,47,39,68,66,48,50,70,79,49,63,85,55,78,72,62,105,54,64,62,68,53,48,49,30,48,46,38,38,38,72,74,66,65,57,58,68,91,71,55,63,68,90,65,45,60,53,67,60,46,47,56,50,45,53,54,50,60,72,72,42,72,71,74,79,70,59,79,109

Radius of gyration: 14.41 Å; Cα contacts (8 Å, |Δi|>4): 50; chains: 1; bounding box: 40×28×36 Å

Secondary structure (DSSP, 8-state):
---HHHHHHT---S-SSTTSPPHHHHHHHGGGGTTSPP-SS-HHHHHHHHHHHHHH---GGGS-GGG--HHHHHHHHHHHHHT-GGGGG---

InterPro domains:
  IPR025161 Insertion element IS402-like domain [PF13340] (21-84)

Foldseek 3Di:
DQDVVNCVVPPDPPDPDPQADDPVLCVVVVVVCVPDDDDVADPRLLLSQLSCCVVVVDDLVPRDCVSPHSVVSVVSNVVVVVVDDPSVPRDD

pLDDT: mean 82.69, std 10.47, range [50.0, 93.31]

Organism: NCBI:txid560405